Protein AF-A0A8T5UZX7-F1 (afdb_monomer_lite)

Organism: NCBI:txid2874285

Foldseek 3Di:
DDPVVVVVVVVVVVPPPQDDLVPPVLVVVLQVLLPPDADPPPRHQVNSQVVSVVVCVVVVAAPKKKKWFAFQVRPDIHIWIAGPQFTAGSHPPPGRGRHRVVVVVVVCVVVGRPGDIDIGGDD

pLDDT: mean 88.96, std 10.76, range [53.12, 97.81]

Sequence (123 aa):
MDLISLIQRLLYFLKPEKLDPSNTKIYNEFLRIHNIPYNEQSYNCTHKTNDFAKYLINLGVKNLSTLNIGYKDGKYNHIFLVWNEMAFDPTNQDITYNIPLTDYLGALYKIGFTGMRIKSPIN

Structure (mmCIF, N/CA/C/O backbone):
data_AF-A0A8T5UZX7-F1
#
_entry.id   AF-A0A8T5UZX7-F1
#
loop_
_atom_site.group_PDB
_atom_site.id
_atom_site.type_symbol
_atom_site.label_atom_id
_atom_site.label_alt_id
_atom_site.label_comp_id
_atom_site.label_asym_id
_atom_site.label_entity_id
_atom_site.label_seq_id
_atom_site.pdbx_PDB_ins_code
_atom_site.Cartn_x
_atom_site.Cartn_y
_atom_site.Cartn_z
_atom_site.occupancy
_atom_site.B_iso_or_equiv
_atom_site.auth_seq_id
_atom_site.auth_comp_id
_atom_site.auth_asym_id
_atom_site.auth_atom_id
_atom_site.pdbx_PDB_model_num
ATOM 1 N N . MET A 1 1 ? -34.343 -2.191 34.679 1.00 61.59 1 MET A N 1
ATOM 2 C CA . MET A 1 1 ? -33.156 -2.401 33.825 1.00 61.59 1 MET A CA 1
ATOM 3 C C . MET A 1 1 ? -32.257 -3.365 34.573 1.00 61.59 1 MET A C 1
ATOM 5 O O . MET A 1 1 ? -31.842 -3.019 35.670 1.00 61.59 1 MET A O 1
ATOM 9 N N . ASP A 1 2 ? -32.089 -4.589 34.075 1.00 88.12 2 ASP A N 1
ATOM 10 C CA . ASP A 1 2 ? -31.306 -5.615 34.773 1.00 88.12 2 ASP A CA 1
ATOM 11 C C . ASP A 1 2 ? -29.797 -5.480 34.492 1.00 88.12 2 ASP A C 1
ATOM 13 O O . ASP A 1 2 ? -29.366 -4.780 33.569 1.00 88.12 2 ASP A O 1
ATOM 17 N N . LEU A 1 3 ? -28.992 -6.139 35.327 1.00 81.50 3 LEU A N 1
ATOM 18 C CA . LEU A 1 3 ? -27.531 -6.123 35.244 1.00 81.50 3 LEU A CA 1
ATOM 19 C C . LEU A 1 3 ? -27.021 -6.666 33.897 1.00 81.50 3 LEU A C 1
ATOM 21 O O . LEU A 1 3 ? -26.022 -6.173 33.378 1.00 81.50 3 LEU A O 1
ATOM 25 N N . ILE A 1 4 ? -27.729 -7.627 33.298 1.00 83.81 4 ILE A N 1
ATOM 26 C CA . ILE A 1 4 ? -27.371 -8.231 32.008 1.00 83.81 4 ILE A CA 1
ATOM 27 C C . ILE A 1 4 ? -27.528 -7.201 30.881 1.00 83.81 4 ILE A C 1
ATOM 29 O O . ILE A 1 4 ? -26.639 -7.053 30.046 1.00 83.81 4 ILE A O 1
ATOM 33 N N . SER A 1 5 ? -28.599 -6.415 30.906 1.00 78.06 5 SER A N 1
ATOM 34 C CA . SER A 1 5 ? -28.898 -5.343 29.955 1.00 78.06 5 SER A CA 1
ATOM 35 C C . SER A 1 5 ? -27.901 -4.186 30.067 1.00 78.06 5 SER A C 1
ATOM 37 O O . SER A 1 5 ? -27.532 -3.578 29.059 1.00 78.06 5 SER A O 1
ATOM 39 N N . LEU A 1 6 ? -27.432 -3.883 31.285 1.00 79.56 6 LEU A N 1
ATOM 40 C CA . LEU A 1 6 ? -26.396 -2.874 31.524 1.00 79.56 6 LEU A CA 1
ATOM 41 C C . LEU A 1 6 ? -25.026 -3.347 31.015 1.00 79.56 6 LEU A C 1
ATOM 43 O O . LEU A 1 6 ? -24.332 -2.586 30.341 1.00 79.56 6 LEU A O 1
ATOM 47 N N . ILE A 1 7 ? -24.671 -4.613 31.265 1.00 81.31 7 ILE A N 1
ATOM 48 C CA . ILE A 1 7 ? -23.443 -5.237 30.750 1.00 81.31 7 ILE A CA 1
ATOM 49 C C . ILE A 1 7 ? -23.474 -5.308 29.220 1.00 81.31 7 ILE A C 1
ATOM 51 O O . ILE A 1 7 ? -22.488 -4.962 28.582 1.00 81.31 7 ILE A O 1
ATOM 55 N N . GLN A 1 8 ? -24.600 -5.676 28.605 1.00 73.75 8 GLN A N 1
ATOM 56 C CA . GLN A 1 8 ? -24.734 -5.698 27.145 1.00 73.75 8 GLN A CA 1
ATOM 57 C C . GLN A 1 8 ? -24.593 -4.303 26.521 1.00 73.75 8 GLN A C 1
ATOM 59 O O . GLN A 1 8 ? -23.944 -4.171 25.485 1.00 73.75 8 GLN A O 1
ATOM 64 N N . ARG A 1 9 ? -25.137 -3.252 27.154 1.00 74.12 9 ARG A N 1
ATOM 65 C CA . ARG A 1 9 ? -24.931 -1.862 26.711 1.00 74.12 9 ARG A CA 1
ATOM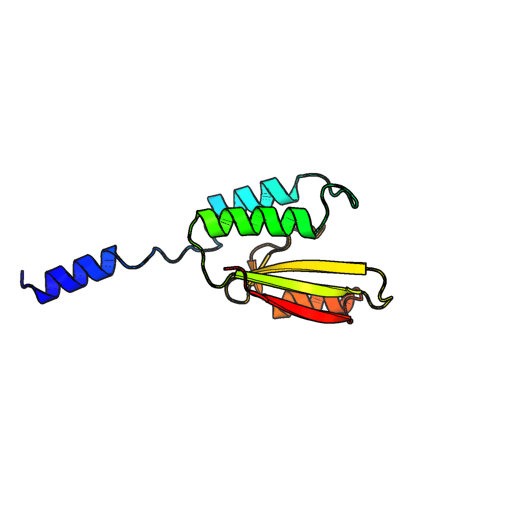 66 C C . ARG A 1 9 ? -23.482 -1.416 26.874 1.00 74.12 9 ARG A C 1
ATOM 68 O O . ARG A 1 9 ? -22.929 -0.853 25.938 1.00 74.12 9 ARG A O 1
ATOM 75 N N . LEU A 1 10 ? -22.852 -1.701 28.012 1.00 69.06 10 LEU A N 1
ATOM 76 C CA . LEU A 1 10 ? -21.432 -1.408 28.229 1.00 69.06 10 LEU A CA 1
ATOM 77 C C . LEU A 1 10 ? -20.557 -2.132 27.203 1.00 69.06 10 LEU A C 1
ATOM 79 O O . LEU A 1 10 ? -19.728 -1.499 26.567 1.00 69.06 10 LEU A O 1
ATOM 83 N N . LEU A 1 11 ? -20.797 -3.421 26.956 1.00 66.81 11 LEU A N 1
ATOM 84 C CA . LEU A 1 11 ? -20.097 -4.187 25.923 1.00 66.81 11 LEU A CA 1
ATOM 85 C C . LEU A 1 11 ? -20.354 -3.640 24.516 1.00 66.81 11 LEU A C 1
ATOM 87 O O . LEU A 1 11 ? -19.451 -3.673 23.691 1.00 66.81 11 LEU A O 1
ATOM 91 N N . TYR A 1 12 ? -21.549 -3.119 24.231 1.00 62.16 12 TYR A N 1
ATOM 92 C CA . TYR A 1 12 ? -21.857 -2.458 22.962 1.00 62.16 12 TYR A CA 1
ATOM 93 C C . TYR A 1 12 ? -21.055 -1.160 22.776 1.00 62.16 12 TYR A C 1
ATOM 95 O O . TYR A 1 12 ? -20.511 -0.946 21.699 1.00 62.16 12 TYR A O 1
ATOM 103 N N . PHE A 1 13 ? -20.916 -0.341 23.825 1.00 58.97 13 PHE A N 1
ATOM 104 C CA . PHE A 1 13 ? -20.087 0.875 23.811 1.00 58.97 13 PHE A CA 1
ATOM 105 C C . PHE A 1 13 ? -18.578 0.595 23.870 1.00 58.97 13 PHE A C 1
ATOM 107 O O . PHE A 1 13 ? -17.785 1.431 23.451 1.00 58.97 13 PHE A O 1
ATOM 114 N N . LEU A 1 14 ? -18.180 -0.574 24.376 1.00 57.41 14 LEU A N 1
ATOM 115 C CA . LEU A 1 14 ? -16.792 -1.038 24.426 1.00 57.41 14 LEU A CA 1
ATOM 116 C C . LEU A 1 14 ? -16.374 -1.820 23.176 1.00 57.41 14 LEU A C 1
ATOM 118 O O . LEU A 1 14 ? -15.209 -2.208 23.074 1.00 57.41 14 LEU A O 1
ATOM 122 N N . LYS A 1 15 ? -17.281 -2.068 22.219 1.00 53.12 15 LYS A N 1
ATOM 123 C CA . LYS A 1 15 ? -16.861 -2.575 20.912 1.00 53.12 15 LYS A CA 1
ATOM 1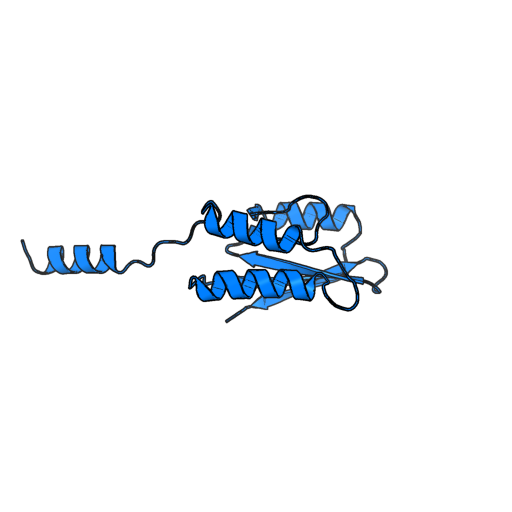24 C C . LYS A 1 15 ? -16.032 -1.473 20.261 1.00 53.12 15 LYS A C 1
ATOM 126 O O . LYS A 1 15 ? -16.585 -0.398 20.031 1.00 53.12 15 LYS A O 1
ATOM 131 N N . PRO A 1 16 ? -14.738 -1.709 19.972 1.00 55.00 16 PRO A N 1
ATOM 132 C CA . PRO A 1 16 ? -13.964 -0.734 19.229 1.00 55.00 16 PRO A CA 1
ATOM 133 C C . PRO A 1 16 ? -14.727 -0.465 17.939 1.00 55.00 16 PRO A C 1
ATOM 135 O O . PRO A 1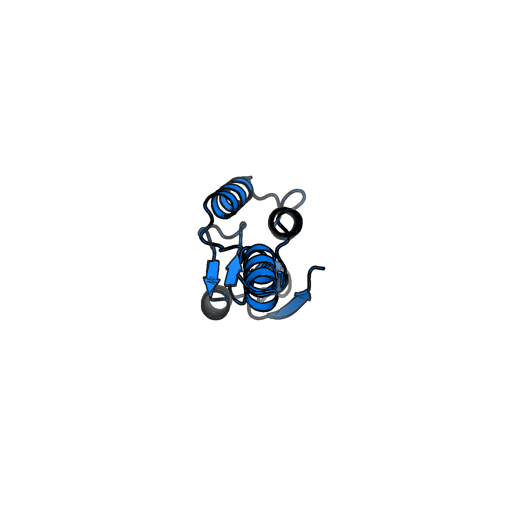 16 ? -15.110 -1.408 17.237 1.00 55.00 16 PRO A O 1
ATOM 138 N N . GLU A 1 17 ? -15.019 0.810 17.688 1.00 57.94 17 GLU A N 1
ATOM 139 C CA . GLU A 1 17 ? -15.606 1.244 16.432 1.00 57.94 17 GLU A CA 1
ATOM 140 C C . GLU A 1 17 ? -14.777 0.597 15.325 1.00 57.94 17 GLU A C 1
ATOM 142 O O . GLU A 1 17 ? -13.552 0.746 15.278 1.00 57.94 17 GLU A O 1
ATOM 147 N N . LYS A 1 18 ? -15.421 -0.251 14.517 1.00 62.94 18 LYS A N 1
ATOM 148 C CA . LYS A 1 18 ? -14.725 -0.965 13.456 1.00 62.94 18 LYS A CA 1
ATOM 149 C C . LYS A 1 18 ? -14.306 0.103 12.460 1.00 62.94 18 LYS A C 1
ATOM 151 O O . LYS A 1 18 ? -15.137 0.554 11.680 1.00 62.94 18 LYS A O 1
ATOM 156 N N . LEU A 1 19 ? -13.050 0.539 12.549 1.00 67.81 19 LEU A N 1
ATOM 157 C CA . LEU A 1 19 ? -12.507 1.560 11.669 1.00 67.81 19 LEU A CA 1
ATOM 158 C C . LEU A 1 19 ? -12.739 1.114 10.231 1.00 67.81 19 LEU A C 1
ATOM 160 O O . LEU A 1 19 ? -12.283 0.048 9.814 1.00 67.81 19 LEU A O 1
ATOM 164 N N . ASP A 1 20 ? -13.524 1.915 9.526 1.00 74.31 20 ASP A N 1
ATOM 165 C CA . ASP A 1 20 ? -13.906 1.674 8.149 1.00 74.31 20 ASP A CA 1
ATOM 166 C C . ASP A 1 20 ? -12.901 2.391 7.239 1.00 74.31 20 ASP A C 1
ATOM 168 O O . ASP A 1 20 ? -12.698 3.597 7.401 1.00 74.31 20 ASP A O 1
ATOM 172 N N . PRO A 1 21 ? -12.278 1.703 6.271 1.00 69.06 21 PRO A N 1
ATOM 173 C CA . PRO A 1 21 ? -11.543 2.355 5.195 1.00 69.06 21 PRO A CA 1
ATOM 174 C C . PRO A 1 21 ? -12.357 3.417 4.435 1.00 69.06 21 PRO A C 1
ATOM 176 O O . PRO A 1 21 ? -11.771 4.278 3.802 1.00 69.06 21 PRO A O 1
ATOM 179 N N . SER A 1 22 ? -13.691 3.423 4.493 1.00 73.75 22 SER A N 1
ATOM 180 C CA . SER A 1 22 ? -14.502 4.517 3.934 1.00 73.75 22 SER A CA 1
ATOM 181 C C . SER A 1 22 ? -14.443 5.822 4.755 1.00 73.75 22 SER A C 1
ATOM 183 O O . SER A 1 22 ? -14.976 6.852 4.334 1.00 73.75 22 SER A O 1
ATOM 185 N N . ASN A 1 23 ? -13.782 5.817 5.921 1.00 81.56 23 ASN A N 1
ATOM 186 C CA . ASN A 1 23 ? -13.605 6.995 6.762 1.00 81.56 23 ASN A CA 1
ATOM 187 C C . ASN A 1 23 ? -12.821 8.088 6.022 1.00 81.56 23 ASN A C 1
ATOM 189 O O . ASN A 1 23 ? -11.635 7.946 5.716 1.00 81.56 23 ASN A O 1
ATOM 193 N N . THR A 1 24 ? -13.472 9.235 5.822 1.00 85.38 24 THR A N 1
ATOM 194 C CA . THR A 1 24 ? -12.924 10.389 5.098 1.00 85.38 24 THR A CA 1
ATOM 195 C C . THR A 1 24 ? -11.573 10.860 5.645 1.00 85.38 24 THR A C 1
ATOM 197 O O . THR A 1 24 ? -10.735 11.321 4.876 1.00 85.38 24 THR A O 1
ATOM 200 N N . LYS A 1 25 ? -11.305 10.715 6.951 1.00 90.94 25 LYS A N 1
ATOM 201 C CA . LYS A 1 25 ? -10.006 11.086 7.540 1.00 90.94 25 LYS A CA 1
ATOM 202 C C . LYS A 1 25 ? -8.881 10.159 7.083 1.00 90.94 25 LYS A C 1
ATOM 204 O O . LYS A 1 25 ? -7.802 10.644 6.760 1.00 90.94 25 LYS A O 1
ATOM 209 N N . ILE A 1 26 ? -9.146 8.853 7.008 1.00 93.69 26 ILE A N 1
ATOM 210 C CA . ILE A 1 26 ? -8.168 7.864 6.539 1.00 93.69 26 ILE A CA 1
ATOM 211 C C . ILE A 1 26 ? -7.858 8.098 5.063 1.00 93.69 26 ILE A C 1
ATOM 213 O O . ILE A 1 26 ? -6.693 8.093 4.671 1.00 93.69 26 ILE A O 1
ATOM 217 N N . TYR A 1 27 ? -8.889 8.341 4.253 1.00 94.06 27 TYR A N 1
ATOM 218 C CA . TYR A 1 27 ? -8.708 8.635 2.835 1.00 94.06 27 TYR A CA 1
ATOM 219 C C . TYR A 1 27 ? -7.938 9.942 2.605 1.00 94.06 27 TYR A C 1
ATOM 221 O O . TYR A 1 27 ? -7.002 9.975 1.811 1.00 94.06 27 TYR A O 1
ATOM 229 N N . ASN A 1 28 ? -8.261 11.005 3.345 1.00 94.81 28 ASN A N 1
ATOM 230 C CA . ASN A 1 28 ? -7.546 12.278 3.233 1.00 94.81 28 ASN A CA 1
ATOM 231 C C . ASN A 1 28 ? -6.067 12.146 3.607 1.00 94.81 28 ASN A C 1
ATOM 233 O O . ASN A 1 28 ? -5.216 12.733 2.941 1.00 94.81 28 ASN A O 1
ATOM 237 N N . GLU A 1 29 ? -5.746 11.364 4.638 1.00 96.62 29 GLU A N 1
ATOM 238 C CA . GLU A 1 29 ? -4.352 11.115 4.997 1.00 96.62 29 GLU A CA 1
ATOM 239 C C . GLU A 1 29 ? -3.631 10.282 3.933 1.00 96.62 29 GLU A C 1
ATOM 241 O O . GLU A 1 29 ? -2.497 10.593 3.563 1.00 96.62 29 GLU A O 1
ATOM 246 N N . PHE A 1 30 ? -4.302 9.268 3.383 1.00 96.75 30 PHE A N 1
ATOM 247 C CA . PHE A 1 30 ? -3.771 8.512 2.255 1.00 96.75 30 PHE A CA 1
ATOM 248 C C . PHE A 1 30 ? -3.444 9.433 1.074 1.00 96.75 30 PHE A C 1
ATOM 250 O O . PHE A 1 30 ? -2.336 9.377 0.544 1.00 96.75 30 PHE A O 1
ATOM 257 N N . LEU A 1 31 ? -4.366 10.329 0.704 1.00 96.12 31 LEU A N 1
ATOM 258 C CA . LEU A 1 31 ? -4.149 11.315 -0.355 1.00 96.12 31 LEU A CA 1
ATOM 259 C C . LEU A 1 31 ? -3.000 12.270 -0.030 1.00 96.12 31 LEU A C 1
ATOM 261 O O . LEU A 1 31 ? -2.182 12.560 -0.903 1.00 96.12 31 LEU A O 1
ATOM 265 N N . ARG A 1 32 ? -2.901 12.740 1.219 1.00 97.19 32 ARG A N 1
ATOM 266 C CA . ARG A 1 32 ? -1.795 13.596 1.665 1.00 97.19 32 ARG A CA 1
ATOM 267 C C . ARG A 1 32 ? -0.450 12.914 1.416 1.00 97.19 32 ARG A C 1
ATOM 269 O O . ARG A 1 32 ? 0.449 13.550 0.877 1.00 97.19 32 ARG A O 1
ATOM 276 N N . ILE A 1 33 ? -0.321 11.635 1.771 1.00 97.56 33 ILE A N 1
ATOM 277 C CA . ILE A 1 33 ? 0.906 10.848 1.572 1.00 97.56 33 ILE A CA 1
ATOM 278 C C . ILE A 1 33 ? 1.142 10.557 0.086 1.00 97.56 33 ILE A C 1
ATOM 280 O O . ILE A 1 33 ? 2.272 10.677 -0.395 1.00 97.56 33 ILE A O 1
ATOM 284 N N . HIS A 1 34 ? 0.093 10.202 -0.658 1.00 96.00 34 HIS A N 1
ATOM 285 C CA . HIS A 1 34 ? 0.161 9.946 -2.096 1.00 96.00 34 HIS A CA 1
ATOM 286 C C . HIS A 1 34 ? 0.692 11.159 -2.870 1.00 96.00 34 HIS A C 1
ATOM 288 O O . HIS A 1 34 ? 1.613 11.017 -3.672 1.00 96.00 34 HIS A O 1
ATOM 294 N N . ASN A 1 35 ? 0.216 12.357 -2.530 1.00 96.06 35 ASN A N 1
ATOM 295 C CA . ASN A 1 35 ? 0.581 13.603 -3.204 1.00 96.06 35 ASN A CA 1
ATOM 296 C C . ASN A 1 35 ? 1.999 14.112 -2.896 1.00 96.06 35 ASN A C 1
ATOM 298 O O . ASN A 1 35 ? 2.477 15.020 -3.576 1.00 96.06 35 ASN A O 1
ATOM 302 N N . ILE A 1 36 ? 2.700 13.559 -1.900 1.00 96.19 36 ILE A N 1
ATOM 303 C CA . ILE A 1 36 ? 4.119 13.882 -1.698 1.00 96.19 36 ILE A CA 1
ATOM 304 C C . ILE A 1 36 ? 4.917 13.289 -2.873 1.00 96.19 36 ILE A C 1
ATOM 306 O O . ILE A 1 36 ? 4.762 12.098 -3.149 1.00 96.19 36 ILE A O 1
ATOM 310 N N . PRO A 1 37 ? 5.782 14.052 -3.563 1.00 95.31 37 PRO A N 1
ATOM 311 C CA . PRO A 1 37 ? 6.546 13.533 -4.693 1.00 95.31 37 PRO A CA 1
ATOM 312 C C . PRO A 1 37 ? 7.358 12.284 -4.339 1.00 95.31 37 PRO A C 1
ATOM 314 O O . PRO A 1 37 ? 7.983 12.211 -3.279 1.00 95.31 37 PRO A O 1
ATOM 317 N N . TYR A 1 38 ? 7.357 11.298 -5.237 1.00 94.69 38 TYR A N 1
ATOM 318 C CA . TYR A 1 38 ? 8.185 10.107 -5.082 1.00 94.69 38 TYR A CA 1
ATOM 319 C C . TYR A 1 38 ? 9.664 10.476 -5.219 1.00 94.69 38 TYR A C 1
ATOM 321 O O . TYR A 1 38 ? 10.067 11.121 -6.189 1.00 94.69 38 TYR A O 1
ATOM 329 N N . ASN A 1 39 ? 10.480 10.019 -4.273 1.00 95.56 39 ASN A N 1
ATOM 330 C CA . ASN A 1 39 ? 11.932 10.102 -4.362 1.00 95.56 39 ASN A CA 1
ATOM 331 C C . ASN A 1 39 ? 12.538 8.749 -3.992 1.00 95.56 39 ASN A C 1
ATOM 333 O O . ASN A 1 39 ? 12.321 8.254 -2.890 1.00 95.56 39 ASN A O 1
ATOM 337 N N . GLU A 1 40 ? 13.322 8.162 -4.893 1.00 91.69 40 GLU A N 1
ATOM 338 C CA . GLU A 1 40 ? 13.881 6.820 -4.702 1.00 91.69 40 GLU A CA 1
ATOM 339 C C . GLU A 1 40 ? 14.752 6.694 -3.439 1.00 91.69 40 GLU A C 1
ATOM 341 O O . GLU A 1 40 ? 14.713 5.661 -2.768 1.00 91.69 40 GLU A O 1
ATOM 346 N N . GLN A 1 41 ? 15.484 7.754 -3.082 1.00 92.94 41 GLN A N 1
ATOM 347 C CA . GLN A 1 41 ? 16.439 7.760 -1.972 1.00 92.94 41 GLN A CA 1
ATOM 348 C C . GLN A 1 41 ? 15.816 8.204 -0.646 1.00 92.94 41 GLN A C 1
ATOM 350 O O . GLN A 1 41 ? 16.168 7.664 0.399 1.00 92.94 41 GLN A O 1
ATOM 355 N N . SER A 1 42 ? 14.907 9.182 -0.672 1.00 93.62 42 SER A N 1
ATOM 356 C CA . SER A 1 42 ? 14.403 9.832 0.545 1.00 93.62 42 SER A CA 1
ATOM 357 C C . SER A 1 42 ? 12.915 9.626 0.821 1.00 93.62 42 SER A C 1
ATOM 359 O O . SER A 1 42 ? 12.489 9.824 1.957 1.00 93.62 42 SER A O 1
ATOM 361 N N . TYR A 1 43 ? 12.108 9.246 -0.179 1.00 95.06 43 TYR A N 1
ATOM 362 C CA . TYR A 1 43 ? 10.657 9.113 -0.012 1.00 95.06 43 TYR A CA 1
ATOM 363 C C . TYR A 1 43 ? 10.005 8.166 -1.036 1.00 95.06 43 TYR A C 1
ATOM 365 O O . TYR A 1 43 ? 9.172 8.548 -1.862 1.00 95.06 43 TYR A O 1
ATOM 373 N N . ASN A 1 44 ? 10.440 6.908 -0.999 1.00 95.12 44 ASN A N 1
ATOM 374 C CA . ASN A 1 44 ? 10.000 5.838 -1.898 1.00 95.12 44 ASN A CA 1
ATOM 375 C C . ASN A 1 44 ? 8.792 5.048 -1.342 1.00 95.12 44 ASN A C 1
ATOM 377 O O . ASN A 1 44 ? 8.151 5.458 -0.369 1.00 95.12 44 ASN A O 1
ATOM 381 N N . CYS A 1 45 ? 8.486 3.892 -1.944 1.00 95.38 45 CYS A N 1
ATOM 382 C CA . CYS A 1 45 ? 7.349 3.053 -1.558 1.00 95.38 45 CYS A CA 1
ATOM 383 C C . CYS A 1 45 ? 7.384 2.564 -0.112 1.00 95.38 45 CYS A C 1
ATOM 385 O O . CYS A 1 45 ? 6.347 2.565 0.556 1.00 95.38 45 CYS A O 1
ATOM 387 N N . THR A 1 46 ? 8.568 2.268 0.419 1.00 95.56 46 THR A N 1
ATOM 388 C CA . THR A 1 46 ? 8.745 1.910 1.828 1.00 95.56 46 THR A CA 1
ATOM 389 C C . THR A 1 46 ? 8.351 3.059 2.750 1.00 95.56 46 THR A C 1
ATOM 391 O O . THR A 1 46 ? 7.600 2.852 3.700 1.00 95.56 46 THR A O 1
ATOM 394 N N . HIS A 1 47 ? 8.813 4.278 2.465 1.00 97.19 47 HIS A N 1
ATOM 395 C CA . HIS A 1 47 ? 8.549 5.446 3.310 1.00 97.19 47 HIS A CA 1
ATOM 396 C C . HIS A 1 47 ? 7.059 5.790 3.337 1.00 97.19 47 HIS A C 1
ATOM 398 O O . HIS A 1 47 ? 6.459 5.855 4.409 1.00 97.19 47 HIS A O 1
ATOM 404 N N . LYS A 1 48 ? 6.446 5.921 2.157 1.00 97.81 48 LYS A N 1
ATOM 405 C CA . LYS A 1 48 ? 5.021 6.243 2.022 1.00 97.81 48 LYS A CA 1
ATOM 406 C C . LYS A 1 48 ? 4.123 5.170 2.653 1.00 97.81 48 LYS A C 1
ATOM 408 O O . LYS A 1 48 ? 3.189 5.506 3.379 1.00 97.81 48 LYS A O 1
ATOM 413 N N . THR A 1 49 ? 4.427 3.887 2.440 1.00 97.12 49 THR A N 1
ATOM 414 C CA . THR A 1 49 ? 3.696 2.770 3.069 1.00 97.12 49 THR A CA 1
ATOM 415 C C . THR A 1 49 ? 3.818 2.806 4.590 1.00 97.12 49 THR A C 1
ATOM 417 O O . THR A 1 49 ? 2.816 2.659 5.291 1.00 97.12 49 THR A O 1
ATOM 420 N N . ASN A 1 50 ? 5.022 3.050 5.114 1.00 96.62 50 ASN A N 1
ATOM 421 C CA . ASN A 1 50 ? 5.259 3.118 6.554 1.00 96.62 50 ASN A CA 1
ATOM 422 C C . ASN A 1 50 ? 4.557 4.311 7.206 1.00 96.62 50 ASN A C 1
ATOM 424 O O . ASN A 1 50 ? 4.015 4.165 8.298 1.00 96.62 50 ASN A O 1
ATOM 428 N N . ASP A 1 51 ? 4.543 5.478 6.565 1.00 97.69 51 ASP A N 1
ATOM 429 C CA . ASP A 1 51 ? 3.845 6.651 7.099 1.00 97.69 51 ASP A CA 1
ATOM 430 C C . ASP A 1 51 ? 2.334 6.420 7.164 1.00 97.69 51 ASP A C 1
ATOM 432 O O . ASP A 1 51 ? 1.706 6.733 8.179 1.00 97.69 51 ASP A O 1
ATOM 436 N N . PHE A 1 52 ? 1.759 5.780 6.142 1.00 97.38 52 PHE A N 1
ATOM 437 C CA . PHE A 1 52 ? 0.342 5.433 6.168 1.00 97.38 52 PHE A CA 1
ATOM 438 C C . PHE A 1 52 ? 0.040 4.360 7.225 1.00 97.38 52 PHE A C 1
ATOM 440 O O . PHE A 1 52 ? -0.923 4.488 7.981 1.00 97.38 52 PHE A O 1
ATOM 447 N N . ALA A 1 53 ? 0.902 3.347 7.358 1.00 96.81 53 ALA A N 1
ATOM 448 C CA . ALA A 1 53 ? 0.782 2.335 8.404 1.00 96.81 53 ALA A CA 1
ATOM 449 C C . ALA A 1 53 ? 0.819 2.952 9.812 1.00 96.81 53 ALA A C 1
ATOM 451 O O . ALA A 1 53 ? -0.054 2.658 10.627 1.00 96.81 53 ALA A O 1
ATOM 452 N N . LYS A 1 54 ? 1.776 3.852 10.090 1.00 96.50 54 LYS A N 1
ATOM 453 C CA . LYS A 1 54 ? 1.873 4.573 11.374 1.00 96.50 54 LYS A CA 1
ATOM 454 C C . LYS A 1 54 ? 0.593 5.336 11.687 1.00 96.50 54 LYS A C 1
ATOM 456 O O . LYS A 1 54 ? 0.121 5.290 12.821 1.00 96.50 54 LYS A O 1
ATOM 461 N N . TYR A 1 55 ? 0.017 6.014 10.695 1.00 96.12 55 TYR A N 1
ATOM 462 C CA . TYR A 1 55 ? -1.246 6.719 10.879 1.00 96.12 55 TYR A CA 1
ATOM 463 C C . TYR A 1 55 ? -2.378 5.769 11.296 1.00 96.12 55 TYR A C 1
ATOM 465 O O . TYR A 1 55 ? -3.061 6.032 12.284 1.00 96.12 55 TYR A O 1
ATOM 473 N N . LEU A 1 56 ? -2.540 4.631 10.611 1.00 94.12 56 LEU A N 1
ATOM 474 C CA . LEU A 1 56 ? -3.561 3.637 10.964 1.00 94.12 56 LEU A CA 1
ATOM 475 C C . LEU A 1 56 ? -3.326 3.022 12.354 1.00 94.12 56 LEU A C 1
ATOM 477 O O . LEU A 1 56 ? -4.276 2.843 13.116 1.00 94.12 56 LEU A O 1
ATOM 481 N N . ILE A 1 57 ? -2.072 2.747 12.720 1.00 93.88 57 ILE A N 1
ATOM 482 C CA . ILE A 1 57 ? -1.709 2.245 14.056 1.00 93.88 57 ILE A CA 1
ATOM 483 C C . ILE A 1 57 ? -2.094 3.254 15.139 1.00 93.88 57 ILE A C 1
ATOM 485 O O . ILE A 1 57 ? -2.675 2.864 16.151 1.00 93.88 57 ILE A O 1
ATOM 489 N N . ASN A 1 58 ? -1.844 4.547 14.913 1.00 93.12 58 ASN A N 1
ATOM 490 C CA . ASN A 1 58 ? -2.223 5.613 15.846 1.00 93.12 58 ASN A CA 1
ATOM 491 C C . ASN A 1 58 ? -3.744 5.735 16.020 1.00 93.12 58 ASN A C 1
ATOM 493 O O . ASN A 1 58 ? -4.207 6.178 17.068 1.00 93.12 58 ASN A O 1
ATOM 497 N N . LEU A 1 59 ? -4.525 5.317 15.019 1.00 90.31 59 LEU A N 1
ATOM 498 C CA . LEU A 1 59 ? -5.980 5.197 15.129 1.00 90.31 59 LEU A CA 1
ATOM 499 C C . LEU A 1 59 ? -6.426 3.914 15.849 1.00 90.31 59 LEU A C 1
ATOM 501 O O . LEU A 1 59 ? -7.606 3.762 16.142 1.00 90.31 59 LEU A O 1
ATOM 505 N N . GLY A 1 60 ? -5.511 2.993 16.156 1.00 90.38 60 GLY A N 1
ATOM 506 C CA . GLY A 1 60 ? -5.813 1.717 16.803 1.00 90.38 60 GLY A CA 1
ATOM 507 C C . GLY A 1 60 ? -6.198 0.600 15.831 1.00 90.38 60 GLY A C 1
ATOM 508 O O . GLY A 1 60 ? -6.700 -0.437 16.271 1.00 90.38 60 GLY A O 1
ATOM 509 N N . VAL A 1 61 ? -5.956 0.774 14.527 1.00 89.81 61 VAL A N 1
ATOM 510 C CA . VAL A 1 61 ? -6.209 -0.264 13.520 1.00 89.81 61 VAL A CA 1
ATOM 511 C C . VAL A 1 61 ? -5.365 -1.509 13.807 1.00 89.81 61 VAL A C 1
ATOM 513 O O . VAL A 1 61 ? -4.189 -1.426 14.159 1.00 89.81 61 VAL A O 1
ATOM 516 N N . LYS A 1 62 ? -5.979 -2.684 13.641 1.00 88.19 62 LYS A N 1
ATOM 517 C CA . LYS A 1 62 ? -5.351 -4.006 13.779 1.00 88.19 62 LYS A CA 1
ATOM 518 C C . LYS A 1 62 ? -5.374 -4.757 12.447 1.00 88.19 62 LYS A C 1
ATOM 520 O O . LYS A 1 62 ? -6.067 -4.348 11.517 1.00 88.19 62 LYS A O 1
ATOM 525 N N . ASN A 1 63 ? -4.650 -5.876 12.381 1.00 88.56 63 ASN A N 1
ATOM 526 C CA . ASN A 1 63 ? -4.520 -6.722 11.184 1.00 88.56 63 ASN A CA 1
ATOM 527 C C . ASN A 1 63 ? -3.920 -5.973 9.986 1.00 88.56 63 ASN A C 1
ATOM 529 O O . ASN A 1 63 ? -4.368 -6.122 8.846 1.00 88.56 63 ASN A O 1
ATOM 533 N N . LEU A 1 64 ? -2.914 -5.149 10.268 1.00 94.31 64 LEU A N 1
ATOM 534 C CA . LEU A 1 64 ? -2.097 -4.502 9.257 1.00 94.31 64 LEU A CA 1
ATOM 535 C C . LEU A 1 64 ? -0.937 -5.418 8.887 1.00 94.31 64 LEU A C 1
ATOM 537 O O . LEU A 1 64 ? -0.345 -6.090 9.731 1.00 94.31 64 LEU A O 1
ATOM 541 N N . SER A 1 65 ? -0.597 -5.433 7.611 1.00 97.00 65 SER A N 1
ATOM 542 C CA . SER A 1 65 ? 0.600 -6.099 7.111 1.00 97.00 65 SER A CA 1
ATOM 543 C C . SER A 1 65 ? 1.152 -5.318 5.936 1.00 97.00 65 SER A C 1
ATOM 545 O O . SER A 1 65 ? 0.386 -4.718 5.190 1.00 97.00 65 SER A O 1
ATOM 547 N N . THR A 1 66 ? 2.462 -5.323 5.743 1.00 97.06 66 THR A N 1
ATOM 548 C CA . THR A 1 66 ? 3.031 -4.931 4.454 1.00 97.06 66 THR A CA 1
ATOM 549 C C . THR A 1 66 ? 3.142 -6.155 3.560 1.00 97.06 66 THR A C 1
ATOM 551 O O . THR A 1 66 ? 3.335 -7.274 4.042 1.00 97.06 66 THR A O 1
ATOM 554 N N . LEU A 1 67 ? 3.014 -5.953 2.253 1.00 97.12 67 LEU A N 1
ATOM 555 C CA . LEU A 1 67 ? 3.330 -6.967 1.259 1.00 97.12 67 LEU A CA 1
ATOM 556 C C . LEU A 1 67 ? 4.434 -6.433 0.359 1.00 97.12 67 LEU A C 1
ATOM 558 O O . LEU A 1 67 ? 4.279 -5.375 -0.243 1.00 97.12 67 LEU A O 1
ATOM 562 N N . ASN A 1 68 ? 5.534 -7.177 0.279 1.00 96.19 68 ASN A N 1
ATOM 563 C CA . ASN A 1 68 ? 6.624 -6.932 -0.654 1.00 96.19 68 ASN A CA 1
ATOM 564 C C . ASN A 1 68 ? 6.514 -7.904 -1.838 1.00 96.19 68 ASN A C 1
ATOM 566 O O . ASN A 1 68 ? 6.331 -9.104 -1.619 1.00 96.19 68 ASN A O 1
ATOM 570 N N . ILE A 1 69 ? 6.592 -7.390 -3.065 1.00 95.38 69 ILE A N 1
ATOM 571 C CA . ILE A 1 69 ? 6.554 -8.166 -4.305 1.00 95.38 69 ILE A CA 1
ATOM 572 C C . ILE A 1 69 ? 7.666 -7.728 -5.264 1.00 95.38 69 ILE A C 1
ATOM 574 O O . ILE A 1 69 ? 7.809 -6.548 -5.585 1.00 95.38 69 ILE A O 1
ATOM 578 N N . GLY A 1 70 ? 8.441 -8.697 -5.751 1.00 95.69 70 GLY A N 1
ATOM 579 C CA . GLY A 1 70 ? 9.528 -8.441 -6.696 1.00 95.69 70 GLY A CA 1
ATOM 580 C C . GLY A 1 70 ? 9.073 -8.269 -8.144 1.00 95.69 70 GLY A C 1
ATOM 581 O O . GLY A 1 70 ? 8.145 -8.938 -8.611 1.00 95.69 70 GLY A O 1
ATOM 582 N N . TYR A 1 71 ? 9.762 -7.395 -8.872 1.00 94.31 71 TYR A N 1
ATOM 583 C CA . TYR A 1 71 ? 9.660 -7.272 -10.321 1.00 94.31 71 TYR A CA 1
ATOM 584 C C . TYR A 1 71 ? 10.389 -8.428 -11.019 1.00 94.31 71 TYR A C 1
ATOM 586 O O . TYR A 1 71 ? 11.329 -9.011 -10.477 1.00 94.31 71 TYR A O 1
ATOM 594 N N . LYS A 1 72 ? 9.967 -8.768 -12.240 1.00 93.06 72 LYS A N 1
ATOM 595 C CA . LYS A 1 72 ? 10.478 -9.916 -13.013 1.00 93.06 72 LYS A CA 1
ATOM 596 C C . LYS A 1 72 ? 11.986 -9.898 -13.288 1.00 93.06 72 LYS A C 1
ATOM 598 O O . LYS A 1 72 ? 12.549 -10.944 -13.585 1.00 93.06 72 LYS A O 1
ATOM 603 N N . ASP A 1 73 ? 12.634 -8.736 -13.222 1.00 91.06 73 ASP A N 1
ATOM 604 C CA . ASP A 1 73 ? 14.083 -8.607 -13.417 1.00 91.06 73 ASP A CA 1
ATOM 605 C C . ASP A 1 73 ? 14.901 -8.816 -12.128 1.00 91.06 73 ASP A C 1
ATOM 607 O O . ASP A 1 73 ? 16.130 -8.847 -12.185 1.00 91.06 73 ASP A O 1
ATOM 611 N N . GLY A 1 74 ? 14.232 -8.942 -10.976 1.00 88.69 74 GLY A N 1
ATOM 612 C CA . GLY A 1 74 ? 14.845 -9.097 -9.657 1.00 88.69 74 GLY A CA 1
ATOM 613 C C . GLY A 1 74 ? 15.540 -7.847 -9.105 1.00 88.69 74 GLY A C 1
ATOM 614 O O . GLY A 1 74 ? 16.115 -7.917 -8.021 1.00 88.69 74 GLY A O 1
ATOM 615 N N . LYS A 1 75 ? 15.510 -6.713 -9.816 1.00 88.88 75 LYS A N 1
ATOM 616 C CA . LYS A 1 75 ? 16.211 -5.475 -9.426 1.00 88.88 75 LYS A CA 1
ATOM 617 C C . LYS A 1 75 ? 15.339 -4.530 -8.618 1.00 88.88 75 LYS A C 1
ATOM 619 O O . LYS A 1 75 ? 15.858 -3.724 -7.853 1.00 88.88 75 LYS A O 1
ATOM 624 N N . TYR A 1 76 ? 14.028 -4.624 -8.800 1.00 89.25 76 TYR A N 1
ATOM 625 C CA . TYR A 1 76 ? 13.062 -3.767 -8.138 1.00 89.25 76 TYR A CA 1
ATOM 626 C C . TYR A 1 76 ? 12.097 -4.587 -7.288 1.00 89.25 76 TYR A C 1
ATOM 628 O O . TYR A 1 76 ? 11.616 -5.640 -7.705 1.00 89.25 76 TYR A O 1
ATOM 636 N N . ASN A 1 77 ? 11.801 -4.078 -6.098 1.00 92.50 77 ASN A N 1
ATOM 637 C CA . ASN A 1 77 ? 10.799 -4.620 -5.197 1.00 92.50 77 ASN A CA 1
ATOM 638 C C . ASN A 1 77 ? 9.806 -3.518 -4.864 1.00 92.50 77 ASN A C 1
ATOM 640 O O . ASN A 1 77 ? 10.192 -2.377 -4.607 1.00 92.50 77 ASN A O 1
ATOM 644 N N . HIS A 1 78 ? 8.534 -3.884 -4.837 1.00 95.12 78 HIS A N 1
ATOM 645 C CA . HIS A 1 78 ? 7.452 -2.985 -4.496 1.00 95.12 78 HIS A CA 1
ATOM 646 C C . HIS A 1 78 ? 6.852 -3.363 -3.154 1.00 95.12 78 HIS A C 1
ATOM 648 O O . HIS A 1 78 ? 6.621 -4.543 -2.900 1.00 95.12 78 HIS A O 1
ATOM 654 N N . ILE A 1 79 ? 6.580 -2.375 -2.306 1.00 96.31 79 ILE A N 1
ATOM 655 C CA . ILE A 1 79 ? 5.948 -2.583 -1.004 1.00 96.31 79 ILE A CA 1
ATOM 656 C C . ILE A 1 79 ? 4.701 -1.720 -0.886 1.00 96.31 79 ILE A C 1
ATOM 658 O O . ILE A 1 79 ? 4.722 -0.535 -1.213 1.00 96.31 79 ILE A O 1
ATOM 662 N N . PHE A 1 80 ? 3.627 -2.327 -0.395 1.00 97.25 80 PHE A N 1
ATOM 663 C CA . PHE A 1 80 ? 2.353 -1.663 -0.144 1.00 97.25 80 PHE A CA 1
ATOM 664 C C . PHE A 1 80 ? 1.694 -2.224 1.118 1.00 97.25 80 PHE A C 1
ATOM 666 O O . PHE A 1 80 ? 2.130 -3.241 1.673 1.00 97.25 80 PHE A O 1
ATOM 673 N N . LEU A 1 81 ? 0.651 -1.546 1.596 1.00 97.56 81 LEU A N 1
ATOM 674 C CA . LEU A 1 81 ? -0.055 -1.922 2.814 1.00 97.56 81 LEU A CA 1
ATOM 675 C C . LEU A 1 81 ? -1.244 -2.833 2.499 1.00 97.56 81 LEU A C 1
ATOM 677 O O . LEU A 1 81 ? -1.979 -2.620 1.536 1.00 97.56 81 LEU A O 1
ATOM 681 N N . VAL A 1 82 ? -1.460 -3.824 3.356 1.00 96.50 82 VAL A N 1
ATOM 682 C CA . VAL A 1 82 ? -2.621 -4.709 3.350 1.00 96.50 82 VAL A CA 1
ATOM 683 C C . VAL A 1 82 ? -3.335 -4.601 4.690 1.00 96.50 82 VAL A C 1
ATOM 685 O O . VAL A 1 82 ? -2.738 -4.841 5.743 1.00 96.50 82 VAL A O 1
ATOM 688 N N . TRP A 1 83 ? -4.625 -4.286 4.640 1.00 94.00 83 TRP A N 1
ATOM 689 C CA . TRP A 1 83 ? -5.506 -4.206 5.801 1.00 94.00 83 TRP A CA 1
ATOM 690 C C . TRP A 1 83 ? -6.820 -4.922 5.489 1.00 94.00 83 TRP A C 1
ATOM 692 O O . TRP A 1 83 ? -7.508 -4.555 4.543 1.00 94.00 83 TRP A O 1
ATOM 702 N N . ASN A 1 84 ? -7.166 -5.955 6.267 1.00 91.12 84 ASN A N 1
ATOM 703 C CA . ASN A 1 84 ? -8.381 -6.761 6.065 1.00 91.12 84 ASN A CA 1
ATOM 704 C C . ASN A 1 84 ? -8.546 -7.281 4.618 1.00 91.12 84 ASN A C 1
ATOM 706 O O . ASN A 1 84 ? -9.629 -7.189 4.050 1.00 91.12 84 ASN A O 1
ATOM 710 N N . GLU A 1 85 ? -7.471 -7.813 4.024 1.00 93.06 85 GLU A N 1
ATOM 711 C CA . GLU A 1 85 ? -7.439 -8.306 2.629 1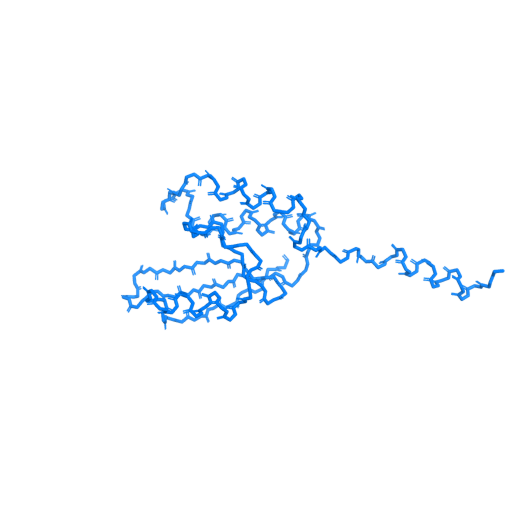.00 93.06 85 GLU A CA 1
ATOM 712 C C . GLU A 1 85 ? -7.705 -7.234 1.552 1.00 93.06 85 GLU A C 1
ATOM 714 O O . GLU A 1 85 ? -7.919 -7.550 0.381 1.00 93.06 85 GLU A O 1
ATOM 719 N N . MET A 1 86 ? -7.602 -5.957 1.926 1.00 95.06 86 MET A N 1
ATOM 720 C CA . MET A 1 86 ? -7.629 -4.815 1.017 1.00 95.06 86 MET A CA 1
ATOM 721 C C . MET A 1 86 ? -6.219 -4.237 0.872 1.00 95.06 86 MET A C 1
ATOM 723 O O . MET A 1 86 ? -5.477 -4.137 1.850 1.00 95.06 86 MET A O 1
ATOM 727 N N . ALA A 1 87 ? -5.846 -3.865 -0.348 1.00 96.25 87 ALA A N 1
ATOM 728 C CA . ALA A 1 87 ? -4.587 -3.224 -0.690 1.00 96.25 87 ALA A CA 1
ATOM 729 C C . ALA A 1 87 ? -4.713 -1.694 -0.660 1.00 96.25 87 ALA A C 1
ATOM 731 O O . ALA A 1 87 ? -5.693 -1.115 -1.143 1.00 96.25 87 ALA A O 1
ATOM 732 N N . PHE A 1 88 ? -3.681 -1.053 -0.118 1.00 96.88 88 PHE A N 1
ATOM 733 C CA . PHE A 1 88 ? -3.510 0.393 -0.066 1.00 96.88 88 PHE A CA 1
ATOM 734 C C . PHE A 1 88 ? -2.095 0.722 -0.522 1.00 96.88 88 PHE A C 1
ATOM 736 O O . PHE A 1 88 ? -1.117 0.343 0.130 1.00 96.88 88 PHE A O 1
ATOM 743 N N . ASP A 1 89 ? -1.990 1.438 -1.633 1.00 96.94 89 ASP A N 1
ATOM 744 C CA . ASP A 1 89 ? -0.713 1.798 -2.224 1.00 96.94 89 ASP A CA 1
ATOM 745 C C . ASP A 1 89 ? -0.647 3.300 -2.530 1.00 96.94 89 ASP A C 1
ATOM 747 O O . ASP A 1 89 ? -1.134 3.750 -3.571 1.00 96.94 89 ASP A O 1
ATOM 751 N N . PRO A 1 90 ? -0.026 4.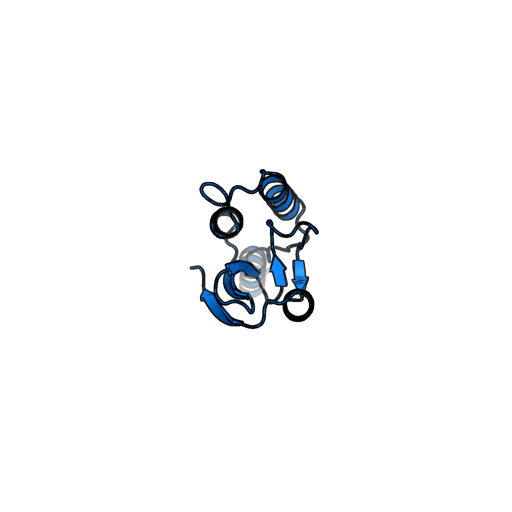092 -1.638 1.00 95.50 90 PRO A N 1
ATOM 752 C CA . PRO A 1 90 ? 0.128 5.533 -1.823 1.00 95.50 90 PRO A CA 1
ATOM 753 C C . PRO A 1 90 ? 1.184 5.905 -2.881 1.00 95.50 90 PRO A C 1
ATOM 755 O O . PRO A 1 90 ? 1.532 7.078 -3.020 1.00 95.50 90 PRO A O 1
ATOM 758 N N . THR A 1 91 ? 1.763 4.939 -3.592 1.00 93.19 91 THR A N 1
ATOM 759 C CA . THR A 1 91 ? 2.896 5.160 -4.506 1.00 93.19 91 THR A CA 1
ATOM 760 C C . THR A 1 91 ? 2.587 4.824 -5.952 1.00 93.19 91 THR A C 1
ATOM 762 O O . THR A 1 91 ? 3.272 5.331 -6.839 1.00 93.19 91 THR A O 1
ATOM 765 N N . ASN A 1 92 ? 1.547 4.027 -6.191 1.00 84.94 92 ASN A N 1
ATOM 766 C CA . ASN A 1 92 ? 1.030 3.809 -7.529 1.00 84.94 92 ASN A CA 1
ATOM 767 C C . ASN A 1 92 ? 0.566 5.149 -8.133 1.00 84.94 92 ASN A C 1
ATOM 769 O O . ASN A 1 92 ? 0.008 5.986 -7.424 1.00 84.94 92 ASN A O 1
ATOM 773 N N . GLN A 1 93 ? 0.828 5.353 -9.428 1.00 80.19 93 GLN A N 1
ATOM 774 C CA . GLN A 1 93 ? 0.378 6.538 -10.169 1.00 80.19 93 GLN A CA 1
ATOM 775 C C . GLN A 1 93 ? -1.149 6.630 -10.171 1.00 80.19 93 GLN A C 1
ATOM 777 O O . GLN A 1 93 ? -1.699 7.718 -10.018 1.00 80.19 93 GLN A O 1
ATOM 782 N N . ASP A 1 94 ? -1.815 5.478 -10.257 1.00 82.19 94 ASP A N 1
ATOM 783 C CA . ASP A 1 94 ? -3.245 5.368 -10.016 1.00 82.19 94 ASP A CA 1
ATOM 784 C C . ASP A 1 94 ? -3.493 5.206 -8.513 1.00 82.19 94 ASP A C 1
ATOM 786 O O . ASP A 1 94 ? -2.978 4.279 -7.878 1.00 82.19 94 ASP A O 1
ATOM 790 N N . ILE A 1 95 ? -4.303 6.101 -7.938 1.00 78.94 95 ILE A N 1
ATOM 791 C CA . ILE A 1 95 ? -4.700 6.075 -6.523 1.00 78.94 95 ILE A CA 1
ATOM 792 C C . ILE A 1 95 ? -5.298 4.700 -6.204 1.00 78.94 95 ILE A C 1
ATOM 794 O O . ILE A 1 95 ? -6.446 4.399 -6.525 1.00 78.94 95 ILE A O 1
ATOM 798 N N . THR A 1 96 ? -4.509 3.857 -5.543 1.00 90.38 96 THR A N 1
ATOM 799 C CA . THR A 1 96 ? -4.902 2.496 -5.177 1.00 90.38 96 THR A CA 1
ATOM 800 C C . THR A 1 96 ? -5.299 2.504 -3.710 1.00 90.38 96 THR A C 1
ATOM 802 O O . THR A 1 96 ? -4.491 2.234 -2.820 1.00 90.38 96 THR A O 1
ATOM 805 N N . TYR A 1 97 ? -6.553 2.869 -3.458 1.00 93.56 97 TYR A N 1
ATOM 806 C CA . TYR A 1 97 ? -7.113 2.965 -2.117 1.00 93.56 97 TYR A CA 1
ATOM 807 C C . TYR A 1 97 ? -8.215 1.933 -1.915 1.00 93.56 97 TYR A C 1
ATOM 809 O O . TYR A 1 97 ? -9.220 1.965 -2.621 1.00 93.56 97 TYR A O 1
ATOM 817 N N . ASN A 1 98 ? -8.048 1.059 -0.918 1.00 94.06 98 ASN A N 1
ATOM 818 C CA . ASN A 1 98 ? -9.064 0.091 -0.513 1.00 94.06 98 ASN A CA 1
ATOM 819 C C . ASN A 1 98 ? -9.547 -0.800 -1.676 1.00 94.06 98 ASN A C 1
ATOM 821 O O . ASN A 1 98 ? -10.747 -0.961 -1.900 1.00 94.06 98 ASN A O 1
ATOM 825 N N . ILE A 1 99 ? -8.604 -1.372 -2.427 1.00 94.12 99 ILE A N 1
ATOM 826 C CA . ILE A 1 99 ? -8.886 -2.296 -3.538 1.00 94.12 99 ILE A CA 1
ATOM 827 C C . ILE A 1 99 ? -8.727 -3.736 -3.038 1.00 94.12 99 ILE A C 1
ATOM 829 O O . ILE A 1 99 ? -7.797 -3.982 -2.270 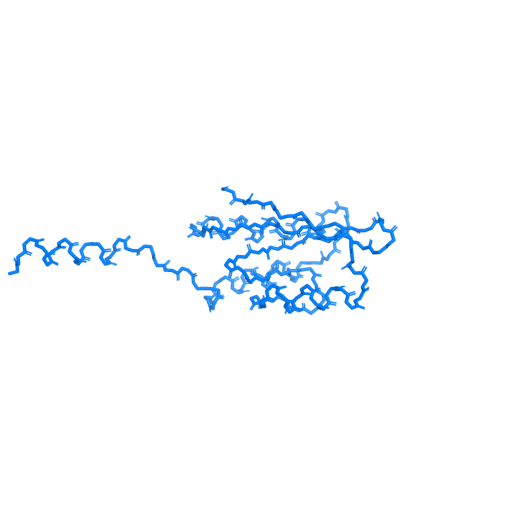1.00 94.12 99 ILE A O 1
ATOM 833 N N . PRO A 1 100 ? -9.567 -4.709 -3.439 1.00 96.06 100 PRO A N 1
ATOM 834 C CA . PRO A 1 100 ? -9.348 -6.107 -3.074 1.00 96.06 100 PRO A CA 1
ATOM 835 C C . PRO A 1 100 ? -7.925 -6.565 -3.417 1.00 96.06 100 PRO A C 1
ATOM 837 O O . PRO A 1 100 ? -7.437 -6.344 -4.529 1.00 96.06 100 PRO A O 1
ATOM 840 N N . LEU A 1 101 ? -7.244 -7.216 -2.467 1.00 94.75 101 LEU A N 1
ATOM 841 C CA . LEU A 1 101 ? -5.843 -7.619 -2.633 1.00 94.75 101 LEU A CA 1
ATOM 842 C C . LEU A 1 101 ? -5.629 -8.491 -3.879 1.00 94.75 101 LEU A C 1
ATOM 844 O O . LEU A 1 101 ? -4.619 -8.354 -4.567 1.00 94.75 101 LEU A O 1
ATOM 848 N N . THR A 1 102 ? -6.580 -9.373 -4.187 1.00 95.50 102 THR A N 1
ATOM 849 C CA . THR A 1 102 ? -6.540 -10.244 -5.369 1.00 95.50 102 THR A CA 1
ATOM 850 C C . THR A 1 102 ? -6.502 -9.453 -6.670 1.00 95.50 102 THR A C 1
ATOM 852 O O . THR A 1 102 ? -5.702 -9.766 -7.553 1.00 95.50 102 THR A O 1
ATOM 855 N N . ASP A 1 103 ? -7.318 -8.406 -6.767 1.00 95.75 103 ASP A N 1
ATOM 856 C CA . ASP A 1 103 ? -7.444 -7.587 -7.971 1.00 95.75 103 ASP A CA 1
ATOM 857 C C . ASP A 1 103 ? -6.178 -6.758 -8.161 1.00 95.75 103 ASP A C 1
ATOM 859 O O . ASP A 1 103 ? -5.618 -6.703 -9.260 1.00 95.75 103 ASP A O 1
ATOM 863 N N . TYR A 1 104 ? -5.663 -6.200 -7.060 1.00 95.75 104 TYR A N 1
ATOM 864 C CA . TYR A 1 104 ? -4.427 -5.433 -7.083 1.00 95.75 104 TYR A CA 1
ATOM 865 C C . TYR A 1 104 ? -3.217 -6.290 -7.475 1.00 95.75 104 TYR A C 1
ATOM 867 O O . TYR A 1 104 ? -2.449 -5.926 -8.366 1.00 95.75 104 TYR A O 1
ATOM 875 N N . LEU A 1 105 ? -3.080 -7.485 -6.891 1.00 94.88 105 LEU A N 1
ATOM 876 C CA . LEU A 1 105 ? -2.029 -8.433 -7.273 1.00 94.88 105 LEU A CA 1
ATOM 877 C C . LEU A 1 105 ? -2.160 -8.882 -8.734 1.00 94.88 105 LEU A C 1
ATOM 879 O O . LEU A 1 105 ? -1.144 -9.080 -9.401 1.00 94.88 105 LEU A O 1
ATOM 883 N N . GLY A 1 106 ? -3.386 -9.030 -9.243 1.00 94.75 106 GLY A N 1
ATOM 884 C CA . GLY A 1 106 ? -3.642 -9.319 -10.653 1.00 94.75 106 GLY A CA 1
ATOM 885 C C . GLY A 1 106 ? -3.179 -8.191 -11.579 1.00 94.75 106 GLY A C 1
ATOM 886 O O . GLY A 1 106 ? -2.580 -8.463 -12.621 1.00 94.75 106 GLY A O 1
ATOM 887 N N . ALA A 1 107 ? -3.401 -6.931 -11.194 1.00 94.56 107 ALA A N 1
ATOM 888 C CA . ALA A 1 107 ? -2.908 -5.764 -11.927 1.00 94.56 107 ALA A CA 1
ATOM 889 C C . ALA A 1 107 ? -1.371 -5.685 -11.912 1.00 94.56 107 ALA A C 1
ATOM 891 O O . ALA A 1 107 ? -0.751 -5.560 -12.969 1.00 94.56 107 ALA A O 1
ATOM 892 N N . LEU A 1 108 ? -0.750 -5.861 -10.741 1.00 94.12 108 LEU A N 1
ATOM 893 C CA . LEU A 1 108 ? 0.708 -5.878 -10.585 1.00 94.12 108 LEU A CA 1
ATOM 894 C C . LEU A 1 108 ? 1.370 -6.999 -11.404 1.00 94.12 108 LEU A C 1
ATOM 896 O O . LEU A 1 108 ? 2.386 -6.781 -12.069 1.00 94.12 108 LEU A O 1
ATOM 900 N N . TYR A 1 109 ? 0.772 -8.192 -11.422 1.00 95.12 109 TYR A N 1
ATOM 901 C CA . TYR A 1 109 ? 1.268 -9.314 -12.219 1.00 95.12 109 TYR A CA 1
ATOM 902 C C . TYR A 1 109 ? 1.316 -8.974 -13.716 1.00 95.12 109 TYR A C 1
ATOM 904 O O . TYR A 1 109 ? 2.326 -9.232 -14.373 1.00 95.12 109 TYR A O 1
ATOM 912 N N . LYS A 1 110 ? 0.265 -8.329 -14.248 1.00 94.62 110 LYS A N 1
ATOM 913 C CA . LYS A 1 110 ? 0.178 -7.935 -15.668 1.00 94.62 110 LYS A CA 1
ATOM 914 C C . LYS A 1 110 ? 1.286 -6.971 -16.096 1.00 94.62 110 LYS A C 1
ATOM 916 O O . LYS A 1 110 ? 1.694 -7.011 -17.254 1.00 94.62 110 LYS A O 1
ATOM 921 N N . ILE A 1 111 ? 1.790 -6.137 -15.185 1.00 93.38 111 ILE A N 1
ATOM 922 C CA . ILE A 1 111 ? 2.861 -5.170 -15.481 1.00 93.38 111 ILE A CA 1
ATOM 923 C C . ILE A 1 111 ? 4.269 -5.693 -15.149 1.00 93.38 111 ILE A C 1
ATOM 925 O O . ILE A 1 111 ? 5.257 -5.025 -15.457 1.00 93.38 111 ILE A O 1
ATOM 929 N N . GLY A 1 112 ? 4.386 -6.908 -14.597 1.00 94.38 112 GLY A N 1
ATOM 930 C CA . GLY A 1 112 ? 5.661 -7.612 -14.419 1.00 94.38 112 GLY A CA 1
ATOM 931 C C . GLY A 1 112 ? 6.089 -7.881 -12.975 1.00 94.38 112 GLY A C 1
ATOM 932 O O . GLY A 1 112 ? 7.215 -8.328 -12.772 1.00 94.38 112 GLY A O 1
ATOM 933 N N . PHE A 1 113 ? 5.232 -7.660 -11.975 1.00 94.69 113 PHE A N 1
ATOM 934 C CA . PHE A 1 113 ? 5.504 -8.069 -10.592 1.00 94.69 113 PHE A CA 1
ATOM 935 C C . PHE A 1 113 ? 5.124 -9.532 -10.369 1.00 94.69 113 PHE A C 1
ATOM 937 O O . PHE A 1 113 ? 3.993 -9.871 -10.010 1.00 94.69 113 PHE A O 1
ATOM 944 N N . THR A 1 114 ? 6.087 -10.415 -10.608 1.00 92.81 114 THR A N 1
ATOM 945 C CA . THR A 1 114 ? 5.909 -11.873 -10.537 1.00 92.81 114 THR A CA 1
ATOM 946 C C . THR A 1 114 ? 6.815 -12.540 -9.500 1.00 92.81 114 THR A C 1
ATOM 948 O O . THR A 1 114 ? 6.817 -13.764 -9.401 1.00 92.81 114 THR A O 1
ATOM 951 N N . GLY A 1 115 ? 7.616 -11.760 -8.770 1.00 84.12 115 GLY A N 1
ATOM 952 C CA . GLY A 1 115 ? 8.604 -12.253 -7.815 1.00 84.12 115 GLY A CA 1
ATOM 953 C C . GLY A 1 115 ? 8.012 -12.777 -6.505 1.00 84.12 115 GLY A C 1
ATOM 954 O O . GLY A 1 115 ? 6.794 -12.855 -6.318 1.00 84.12 115 GLY A O 1
ATOM 955 N N . MET A 1 116 ? 8.909 -13.130 -5.577 1.00 81.88 116 MET A N 1
ATOM 956 C CA . MET A 1 116 ? 8.547 -13.609 -4.241 1.00 81.88 116 MET A CA 1
ATOM 957 C C . MET A 1 116 ? 7.648 -12.596 -3.529 1.00 81.88 116 MET A C 1
ATOM 959 O O . MET A 1 116 ? 7.899 -11.392 -3.573 1.00 81.88 116 MET A O 1
ATOM 963 N N . ARG A 1 117 ? 6.605 -13.106 -2.868 1.00 88.62 117 ARG A N 1
ATOM 964 C CA . ARG A 1 117 ? 5.677 -12.313 -2.064 1.00 88.62 117 ARG A CA 1
ATOM 965 C C . ARG A 1 117 ? 5.970 -12.547 -0.594 1.00 88.62 117 ARG A C 1
ATOM 967 O O . ARG A 1 117 ? 5.862 -13.679 -0.128 1.00 88.62 117 ARG A O 1
ATOM 974 N N . ILE A 1 118 ? 6.307 -11.487 0.128 1.00 90.94 118 ILE A N 1
ATOM 975 C CA . ILE A 1 118 ? 6.562 -11.545 1.569 1.00 90.94 118 ILE A CA 1
ATOM 976 C C . ILE A 1 118 ? 5.523 -10.665 2.258 1.00 90.94 118 ILE A C 1
ATOM 978 O O . ILE A 1 118 ? 5.529 -9.449 2.075 1.00 90.94 118 ILE A O 1
ATOM 982 N N . LYS A 1 119 ? 4.614 -11.288 3.018 1.00 92.38 119 LYS A N 1
ATOM 983 C CA . LYS A 1 119 ? 3.632 -10.595 3.864 1.00 92.38 119 LYS A CA 1
ATOM 984 C C . LYS A 1 119 ? 4.188 -10.517 5.283 1.00 92.38 119 LYS A C 1
ATOM 986 O O . LYS A 1 119 ? 4.432 -11.554 5.897 1.00 92.38 119 LYS A O 1
ATOM 991 N N . SER A 1 120 ? 4.353 -9.305 5.797 1.00 94.06 120 SER A N 1
ATOM 992 C CA . SER A 1 120 ? 4.917 -9.046 7.123 1.00 94.06 120 SER A CA 1
ATOM 993 C C . SER A 1 120 ? 3.872 -8.358 8.001 1.00 94.06 120 SER A C 1
ATOM 995 O O . SER A 1 120 ? 3.468 -7.240 7.674 1.00 94.06 120 SER A O 1
ATOM 997 N N . PRO A 1 121 ? 3.398 -8.992 9.090 1.00 92.56 121 PRO A N 1
ATOM 998 C CA . PRO A 1 121 ? 2.501 -8.347 10.045 1.00 92.56 121 PRO A CA 1
ATOM 999 C C . PRO A 1 121 ? 3.122 -7.082 10.644 1.00 92.56 121 PRO A C 1
ATOM 1001 O O . PRO A 1 121 ? 4.323 -7.046 10.916 1.00 92.56 121 PRO A O 1
ATOM 1004 N N . ILE A 1 122 ? 2.294 -6.065 10.871 1.00 89.62 122 ILE A N 1
ATOM 1005 C CA . ILE A 1 122 ? 2.664 -4.848 11.594 1.00 89.62 122 ILE A CA 1
ATOM 1006 C C . ILE A 1 122 ? 1.930 -4.879 12.937 1.00 89.62 122 ILE A C 1
ATOM 1008 O O . ILE A 1 122 ? 0.699 -4.961 12.961 1.00 89.62 122 ILE A O 1
ATOM 1012 N N . ASN A 1 123 ? 2.696 -4.857 14.030 1.00 73.56 123 ASN A N 1
ATOM 1013 C CA . ASN A 1 123 ? 2.191 -4.931 15.405 1.00 73.56 123 ASN A CA 1
ATOM 1014 C C . ASN A 1 123 ? 2.111 -3.550 16.055 1.00 73.56 123 ASN A C 1
ATOM 1016 O O . ASN A 1 123 ? 3.059 -2.761 15.843 1.00 73.56 123 ASN A O 1
#

Secondary structure (DSSP, 8-state):
--HHHHHHHHHHHTSPP---TT-HHHHHHHHHHHTSPPBTTTBSHHHHHHHHHHHHHHTT--SEEEEEEE-TTSS-EEEEEEETTEEEETTSSS-EEEEEHHHHHHHHHHHT--S-EEEEEE-

Radius of gyration: 17.67 Å; chains: 1; bounding box: 50×28×51 Å